Protein AF-A0A2V7XPF9-F1 (afdb_monomer_lite)

Foldseek 3Di:
DEAEAPDPQGCCDDDPVDHNVVVQVVVVVLLDNRDYDGQQQHDPNNPDHLQDDDPVCVVVQHFSLVVRLVVVVVVLVVQVPDPSDDLCDAAAAYEQLSLLSQLQNLLPPVSHLYGHRHPQQDPPDQHDGRNSDRPPPDDPHGSPVSNCSNDDDPPDPSPPPPPDPDD

Structure (mmCIF, N/CA/C/O backbone):
data_AF-A0A2V7XPF9-F1
#
_entry.id   AF-A0A2V7XPF9-F1
#
loop_
_atom_site.group_PDB
_atom_site.id
_atom_site.type_symbol
_atom_site.label_atom_id
_atom_site.label_alt_id
_atom_site.label_comp_id
_atom_site.label_asym_id
_atom_site.label_entity_id
_atom_site.label_seq_id
_atom_site.pdbx_PDB_ins_code
_atom_site.Cartn_x
_atom_site.Cartn_y
_atom_site.Cartn_z
_atom_site.occupancy
_atom_site.B_iso_or_equiv
_atom_site.auth_seq_id
_atom_site.auth_comp_id
_atom_site.auth_asym_id
_atom_site.auth_atom_id
_atom_site.pdbx_PDB_model_num
ATOM 1 N N . LEU A 1 1 ? -5.021 0.740 6.506 1.00 97.19 1 LEU A N 1
ATOM 2 C CA . LEU A 1 1 ? -3.663 0.787 5.921 1.00 97.19 1 LEU A CA 1
ATOM 3 C C . LEU A 1 1 ? -3.589 1.879 4.869 1.00 97.19 1 LEU A C 1
ATOM 5 O O . LEU A 1 1 ? -4.555 2.066 4.139 1.00 97.19 1 LEU A O 1
ATOM 9 N N . LEU A 1 2 ? -2.461 2.581 4.806 1.00 98.25 2 LEU A N 1
ATOM 10 C CA . LEU A 1 2 ? -2.215 3.699 3.899 1.00 98.25 2 LEU A CA 1
ATOM 11 C C . LEU A 1 2 ? -0.879 3.509 3.154 1.00 98.25 2 LEU A C 1
ATOM 13 O O . LEU A 1 2 ? 0.112 4.146 3.521 1.00 98.25 2 LEU A O 1
ATOM 17 N N . PRO A 1 3 ? -0.801 2.596 2.164 1.00 97.94 3 PRO A N 1
ATOM 18 C CA . PRO A 1 3 ? 0.376 2.495 1.306 1.00 97.94 3 PRO A CA 1
ATOM 19 C C . PRO A 1 3 ? 0.576 3.788 0.503 1.00 97.94 3 PRO A C 1
ATOM 21 O O . PRO A 1 3 ? -0.372 4.333 -0.069 1.00 97.94 3 PRO A O 1
ATOM 24 N N . HIS A 1 4 ? 1.817 4.268 0.431 1.00 97.94 4 HIS A N 1
ATOM 25 C CA . HIS A 1 4 ? 2.170 5.447 -0.358 1.00 97.94 4 HIS A CA 1
ATOM 26 C C . HIS A 1 4 ? 2.626 5.066 -1.776 1.00 97.94 4 HIS A C 1
ATOM 28 O O . HIS A 1 4 ? 2.951 3.917 -2.066 1.00 97.94 4 HIS A O 1
ATOM 34 N N . GLY A 1 5 ? 2.612 6.049 -2.671 1.00 97.12 5 GLY A N 1
ATOM 35 C CA . GLY A 1 5 ? 3.154 5.966 -4.026 1.00 97.12 5 GLY A CA 1
ATOM 36 C C . GLY A 1 5 ? 4.551 6.578 -4.115 1.00 97.12 5 GLY A C 1
ATOM 37 O O . GLY A 1 5 ? 5.160 6.919 -3.100 1.00 97.12 5 GLY A O 1
ATOM 38 N N . HIS A 1 6 ? 5.039 6.744 -5.343 1.00 97.44 6 HIS A N 1
ATOM 39 C CA . HIS A 1 6 ? 6.403 7.186 -5.660 1.00 97.44 6 HIS A CA 1
ATOM 40 C C . HIS A 1 6 ? 6.617 8.699 -5.494 1.00 97.44 6 HIS A C 1
ATOM 42 O O . HIS A 1 6 ? 7.044 9.383 -6.421 1.00 97.44 6 HIS A O 1
ATOM 48 N N . TRP A 1 7 ? 6.299 9.233 -4.322 1.00 9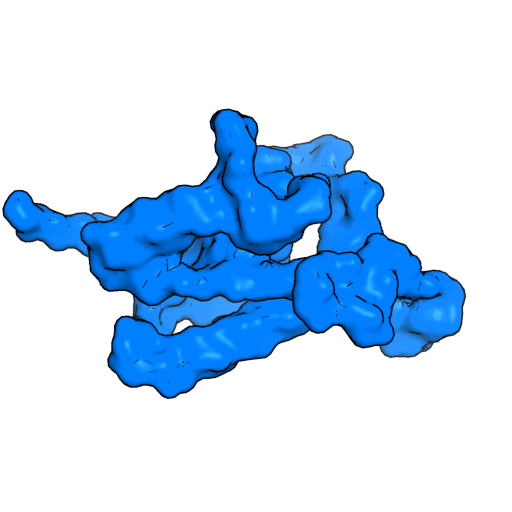6.88 7 TRP A N 1
ATOM 49 C CA . TRP A 1 7 ? 6.661 10.598 -3.957 1.00 96.88 7 TRP A CA 1
ATOM 50 C C . TRP A 1 7 ? 8.081 10.667 -3.402 1.00 96.88 7 TRP A C 1
ATOM 52 O O . TRP A 1 7 ? 8.580 9.673 -2.882 1.00 96.88 7 TRP A O 1
ATOM 62 N N . THR A 1 8 ? 8.723 11.833 -3.493 1.00 96.44 8 THR A N 1
ATOM 63 C CA . THR A 1 8 ? 10.126 12.036 -3.096 1.00 96.44 8 THR A CA 1
ATOM 64 C C . THR A 1 8 ? 10.400 11.573 -1.669 1.00 96.44 8 THR A C 1
ATOM 66 O O . THR A 1 8 ? 11.405 10.908 -1.430 1.00 96.44 8 THR A O 1
ATOM 69 N N . TYR A 1 9 ? 9.495 11.881 -0.739 1.00 97.25 9 TYR A N 1
ATOM 70 C CA . TYR A 1 9 ? 9.645 11.547 0.677 1.00 97.25 9 TYR A CA 1
ATOM 71 C C . TYR A 1 9 ? 8.755 10.383 1.119 1.00 97.25 9 TYR A C 1
ATOM 73 O O . TYR A 1 9 ? 8.407 10.292 2.291 1.00 97.25 9 TYR A O 1
ATOM 81 N N . GLY A 1 10 ? 8.336 9.517 0.190 1.00 97.06 10 GLY A N 1
ATOM 82 C CA . GLY A 1 10 ? 7.622 8.286 0.519 1.00 97.06 10 GLY A CA 1
ATOM 83 C C . GLY A 1 10 ? 6.408 8.507 1.429 1.00 97.06 10 GLY A C 1
ATOM 84 O O . GLY A 1 10 ? 5.487 9.254 1.083 1.00 97.06 10 GLY A O 1
ATOM 85 N N . ARG A 1 11 ? 6.401 7.873 2.610 1.00 96.81 11 ARG A N 1
ATOM 86 C CA . ARG A 1 11 ? 5.298 8.019 3.584 1.00 96.81 11 ARG A CA 1
ATOM 87 C C . ARG A 1 11 ? 5.301 9.363 4.318 1.00 96.81 11 ARG A C 1
ATOM 89 O O . ARG A 1 11 ? 4.335 9.676 5.012 1.00 96.81 11 ARG A O 1
ATOM 96 N N . LEU A 1 12 ? 6.395 10.113 4.228 1.00 97.88 12 LEU A N 1
ATOM 97 C CA . LEU A 1 12 ? 6.577 11.430 4.837 1.00 97.88 12 LEU A CA 1
ATOM 98 C C . LEU A 1 12 ? 6.198 12.570 3.882 1.00 97.88 12 LEU A C 1
ATOM 100 O O . LEU A 1 12 ? 6.233 13.731 4.286 1.00 97.88 12 LEU A O 1
ATOM 104 N N . GLU A 1 13 ? 5.816 12.260 2.640 1.00 98.25 13 GLU A N 1
ATOM 105 C CA . GLU A 1 13 ? 5.436 13.262 1.647 1.00 98.25 13 GLU A CA 1
ATOM 106 C C . GLU A 1 13 ? 4.285 14.146 2.141 1.00 98.25 13 GLU A C 1
ATOM 108 O O . GLU A 1 13 ? 3.199 13.656 2.466 1.00 98.25 13 GLU A O 1
ATOM 113 N N . ASN A 1 14 ? 4.518 15.459 2.136 1.00 97.88 14 ASN A N 1
ATOM 114 C CA . ASN A 1 14 ? 3.543 16.469 2.521 1.00 97.88 14 ASN A CA 1
ATOM 115 C C . ASN A 1 14 ? 3.668 17.716 1.635 1.00 97.88 14 ASN A C 1
ATOM 117 O O . ASN A 1 14 ? 4.399 18.653 1.955 1.00 97.88 14 ASN A O 1
ATOM 121 N N . THR A 1 15 ? 2.941 17.713 0.525 1.00 96.75 15 THR A N 1
ATOM 122 C CA . THR A 1 15 ? 2.859 18.806 -0.450 1.00 96.75 15 THR A CA 1
ATOM 123 C C . THR A 1 15 ? 1.400 19.141 -0.757 1.00 96.75 15 THR A C 1
ATOM 125 O O . THR A 1 15 ? 0.479 18.473 -0.286 1.00 96.75 15 THR A O 1
ATOM 128 N N . GLU A 1 16 ? 1.165 20.174 -1.569 1.00 94.25 16 GLU A N 1
ATOM 129 C CA . GLU A 1 16 ? -0.188 20.557 -2.002 1.00 94.25 16 GLU A CA 1
ATOM 130 C C . GLU A 1 16 ? -0.877 19.476 -2.850 1.00 94.25 16 GLU A C 1
ATOM 132 O O . GLU A 1 16 ? -2.102 19.380 -2.862 1.00 94.25 16 GLU A O 1
ATOM 137 N N . VAL A 1 17 ? -0.097 18.643 -3.547 1.00 91.50 17 VAL A N 1
ATOM 138 C CA . VAL A 1 17 ? -0.614 17.591 -4.435 1.00 91.50 17 VAL A CA 1
ATOM 139 C C . VAL A 1 17 ? -0.884 16.291 -3.674 1.00 91.50 17 VAL A C 1
ATOM 141 O O . VAL A 1 17 ? -1.780 15.532 -4.043 1.00 91.50 17 VAL A O 1
ATOM 144 N N . SER A 1 18 ? -0.109 16.005 -2.625 1.00 94.81 18 SER A N 1
ATOM 145 C CA . SER A 1 18 ? -0.259 14.789 -1.828 1.00 94.81 18 SER A CA 1
ATOM 146 C C . SER A 1 18 ? 0.253 14.986 -0.409 1.00 94.81 18 SER A C 1
ATOM 148 O O . SER A 1 18 ? 1.357 15.482 -0.196 1.00 94.81 18 SER A O 1
ATOM 150 N N . SER A 1 19 ? -0.533 14.536 0.568 1.00 97.50 19 SER A N 1
ATOM 151 C CA . SER A 1 19 ? -0.128 14.505 1.970 1.00 97.50 19 SER A CA 1
ATOM 152 C C . SER A 1 19 ? -0.479 13.157 2.587 1.00 97.50 19 SER A C 1
ATOM 154 O O . SER A 1 19 ? -1.629 12.889 2.959 1.00 97.50 19 SER A O 1
ATOM 156 N N . ILE A 1 20 ? 0.531 12.296 2.711 1.00 98.12 20 ILE A N 1
ATOM 157 C CA . ILE A 1 20 ? 0.410 11.022 3.421 1.00 98.12 20 ILE A CA 1
ATOM 158 C C . ILE A 1 20 ? 0.153 11.237 4.926 1.00 98.12 20 ILE A C 1
ATOM 160 O O . ILE A 1 20 ? -0.825 10.670 5.432 1.00 98.12 20 ILE A O 1
ATOM 164 N N . PRO A 1 21 ? 0.911 12.087 5.658 1.00 97.94 21 PRO A N 1
ATOM 165 C CA . PRO A 1 21 ? 0.602 12.367 7.055 1.00 97.94 21 PRO A CA 1
ATOM 166 C C . PRO A 1 21 ? -0.735 13.100 7.208 1.00 97.94 21 PRO A C 1
ATOM 168 O O . PRO A 1 21 ? -1.471 12.797 8.140 1.00 97.94 21 PRO A O 1
ATOM 171 N N . GLY A 1 22 ? -1.115 13.994 6.289 1.00 98.19 22 GLY A N 1
ATOM 172 C CA . GLY A 1 22 ? -2.416 14.670 6.327 1.00 98.19 22 GLY A CA 1
ATOM 173 C C . GLY A 1 22 ? -3.589 13.701 6.182 1.00 98.19 22 GLY A C 1
ATOM 174 O O . GLY A 1 22 ? -4.553 13.781 6.946 1.00 98.19 22 GLY A O 1
ATOM 175 N N . SER A 1 23 ? -3.477 12.724 5.278 1.00 97.00 23 SER A N 1
ATOM 176 C CA . SER A 1 23 ? -4.466 11.649 5.132 1.00 97.00 23 SER A CA 1
ATOM 177 C C . SER A 1 23 ? -4.570 10.805 6.407 1.00 97.00 23 SER A C 1
ATOM 179 O O . SER A 1 23 ? -5.672 10.541 6.892 1.00 97.00 23 SER A O 1
ATOM 181 N N . ALA A 1 24 ? -3.428 10.431 6.994 1.00 98.06 24 ALA A N 1
ATOM 182 C CA . ALA A 1 24 ? -3.383 9.659 8.232 1.00 98.06 24 ALA A CA 1
ATOM 183 C C . ALA A 1 24 ? -3.969 10.432 9.427 1.00 98.06 24 ALA A C 1
ATOM 185 O O . ALA A 1 24 ? -4.801 9.892 10.152 1.00 98.06 24 ALA A O 1
ATOM 186 N N . ILE A 1 25 ? -3.603 11.706 9.596 1.00 98.38 25 ILE A N 1
ATOM 187 C CA . ILE A 1 25 ? -4.131 12.592 10.644 1.00 98.38 25 ILE A CA 1
ATOM 188 C C . ILE A 1 25 ? -5.640 12.776 10.477 1.00 98.38 25 ILE A C 1
ATOM 190 O O . ILE A 1 25 ? -6.378 12.690 11.457 1.00 98.38 25 ILE A O 1
ATOM 194 N N . SER A 1 26 ? -6.117 13.006 9.253 1.00 98.25 26 SER A N 1
ATOM 195 C CA . SER A 1 26 ? -7.546 13.180 8.978 1.00 98.25 26 SER A CA 1
ATOM 196 C C . SER A 1 26 ? -8.355 11.939 9.364 1.00 98.25 26 SER A C 1
ATOM 198 O O . SER A 1 26 ? -9.383 12.055 10.032 1.00 98.25 26 SER A O 1
ATOM 200 N N . LEU A 1 27 ? -7.875 10.743 9.011 1.00 98.00 27 LEU A N 1
ATOM 201 C CA . LEU A 1 27 ? -8.510 9.484 9.407 1.00 98.00 27 LEU A CA 1
ATOM 202 C C . LEU A 1 27 ? -8.427 9.254 10.922 1.00 98.00 27 LEU A C 1
ATOM 204 O O . LEU A 1 27 ? -9.426 8.889 11.540 1.00 98.00 27 LEU A O 1
ATOM 208 N N . ALA A 1 28 ? -7.286 9.544 11.548 1.00 97.88 28 ALA A N 1
ATOM 209 C CA . ALA A 1 28 ? -7.134 9.436 12.998 1.00 97.88 28 ALA A CA 1
ATOM 210 C C . ALA A 1 28 ? -8.122 10.340 13.754 1.00 97.88 28 ALA A C 1
ATOM 212 O O . ALA A 1 28 ? -8.775 9.899 14.697 1.00 97.88 28 ALA A O 1
ATOM 213 N N . ARG A 1 29 ? -8.322 11.579 13.287 1.00 98.12 29 ARG A N 1
ATOM 214 C CA . ARG A 1 29 ? -9.311 12.518 13.849 1.00 98.12 29 ARG A CA 1
ATOM 215 C C . ARG A 1 29 ? -10.759 12.052 13.688 1.00 98.12 29 ARG A C 1
ATOM 217 O O . ARG A 1 29 ? -11.617 12.499 14.441 1.00 98.12 29 ARG A O 1
ATOM 224 N N . GLN A 1 30 ? -11.025 11.169 12.731 1.00 97.75 30 GLN A N 1
ATOM 225 C CA . GLN A 1 30 ? -12.329 10.533 12.523 1.00 97.75 30 GLN A CA 1
ATOM 226 C C . GLN A 1 30 ? -12.487 9.225 13.321 1.00 97.75 30 GLN A C 1
ATOM 228 O O . GLN A 1 30 ? -13.514 8.560 13.205 1.00 97.75 30 GLN A O 1
ATOM 233 N N . GLY A 1 31 ? -11.498 8.856 14.142 1.00 97.00 31 GLY A N 1
ATOM 234 C CA . GLY A 1 31 ? -11.547 7.681 15.014 1.00 97.00 31 GLY A CA 1
ATOM 235 C C . GLY A 1 31 ? -11.003 6.394 14.393 1.00 97.00 31 GLY A C 1
ATOM 236 O O . GLY A 1 31 ? -11.250 5.318 14.931 1.00 97.00 31 GLY A O 1
ATOM 237 N N . PHE A 1 32 ? -10.272 6.472 13.277 1.00 97.88 32 PHE A N 1
ATOM 238 C CA . PHE A 1 32 ? -9.610 5.310 12.681 1.00 97.88 32 PHE A CA 1
ATOM 239 C C . PHE A 1 32 ? -8.185 5.138 13.211 1.00 97.88 32 PHE A C 1
ATOM 241 O O . PHE A 1 32 ? -7.453 6.107 13.397 1.00 97.88 32 PHE A O 1
ATOM 248 N N . VAL A 1 33 ? -7.730 3.891 13.331 1.00 98.06 33 VAL A N 1
ATOM 249 C CA . VAL A 1 33 ? -6.293 3.603 13.403 1.00 98.06 33 VAL A CA 1
ATOM 250 C C . VAL A 1 33 ? -5.713 3.726 11.991 1.00 98.06 33 VAL A C 1
ATOM 252 O O . VAL A 1 33 ? -6.017 2.923 11.105 1.00 98.06 33 VAL A O 1
ATOM 255 N N . ALA A 1 34 ? -4.891 4.750 11.765 1.00 97.88 34 ALA A N 1
ATOM 256 C CA . ALA A 1 34 ? -4.211 4.984 10.495 1.00 97.88 34 ALA A CA 1
ATOM 257 C C . ALA A 1 34 ? -2.759 4.495 10.570 1.00 97.88 34 ALA A C 1
ATOM 259 O O . ALA A 1 34 ? -2.001 4.916 11.439 1.00 97.88 34 ALA A O 1
ATOM 260 N N . PHE A 1 35 ? -2.369 3.619 9.644 1.00 98.25 35 PHE A N 1
ATOM 261 C CA . PHE A 1 35 ? -1.021 3.050 9.585 1.00 98.25 35 PHE A CA 1
ATOM 262 C C . PHE A 1 35 ? -0.458 3.178 8.171 1.00 98.25 35 PHE A C 1
ATOM 264 O O . PHE A 1 35 ? -1.050 2.650 7.222 1.00 98.25 35 PHE A O 1
ATOM 271 N N . THR A 1 36 ? 0.664 3.885 8.055 1.00 97.62 36 THR A N 1
ATOM 272 C CA . THR A 1 36 ? 1.486 4.027 6.848 1.00 97.62 36 THR A CA 1
ATOM 273 C C . THR A 1 36 ? 2.783 3.243 7.052 1.00 97.62 36 THR A C 1
ATOM 275 O O . THR A 1 36 ? 3.220 3.043 8.184 1.00 97.62 36 THR A O 1
ATOM 278 N N . TYR A 1 37 ? 3.392 2.775 5.968 1.00 97.69 37 TYR A N 1
ATOM 279 C CA . TYR A 1 37 ? 4.647 2.025 6.008 1.00 97.69 37 TYR A CA 1
ATOM 280 C C . TYR A 1 37 ? 5.450 2.284 4.740 1.00 97.69 37 TYR A C 1
ATOM 282 O O . TYR A 1 37 ? 4.881 2.672 3.718 1.00 97.69 37 TYR A O 1
ATOM 290 N N . ASP A 1 38 ? 6.755 2.054 4.823 1.00 97.88 38 ASP A N 1
ATOM 291 C CA . ASP A 1 38 ? 7.680 2.348 3.737 1.00 97.88 38 ASP A CA 1
ATOM 292 C C . ASP A 1 38 ? 7.566 1.333 2.606 1.00 97.88 38 ASP A C 1
ATOM 294 O O . ASP A 1 38 ? 7.521 0.112 2.801 1.00 97.88 38 ASP A O 1
ATOM 298 N N . MET A 1 39 ? 7.591 1.853 1.387 1.00 97.62 39 MET A N 1
ATOM 299 C CA . MET A 1 39 ? 7.982 1.078 0.225 1.00 97.62 39 MET A CA 1
ATOM 300 C C . MET A 1 39 ? 9.421 0.560 0.407 1.00 97.62 39 MET A C 1
ATOM 302 O O . MET A 1 39 ? 10.291 1.282 0.878 1.00 97.62 39 MET A O 1
ATOM 306 N N . VAL A 1 40 ? 9.707 -0.669 -0.032 1.00 98.06 40 VAL A N 1
ATOM 307 C CA . VAL A 1 40 ? 11.081 -1.172 -0.190 1.00 98.06 40 VAL A CA 1
ATOM 308 C C . VAL A 1 40 ? 11.918 -0.149 -0.956 1.00 98.06 40 VAL A C 1
ATOM 310 O O . VAL A 1 40 ? 11.536 0.257 -2.053 1.00 98.06 40 VAL A O 1
ATOM 313 N N . GLY A 1 41 ? 13.043 0.261 -0.385 1.00 97.81 41 GLY A N 1
ATOM 314 C CA . GLY A 1 41 ? 13.945 1.275 -0.922 1.00 97.81 41 GLY A CA 1
ATOM 315 C C . GLY A 1 41 ? 13.620 2.720 -0.536 1.00 97.81 41 GLY A C 1
ATOM 316 O O . GLY A 1 41 ? 14.360 3.607 -0.957 1.00 97.81 41 GLY A O 1
ATOM 317 N N . TYR A 1 42 ? 12.566 2.964 0.245 1.00 98.19 42 TYR A N 1
ATOM 318 C CA . TYR A 1 42 ? 12.181 4.285 0.751 1.00 98.19 42 TYR A CA 1
ATOM 319 C C . TYR A 1 42 ? 12.427 4.411 2.250 1.00 98.19 42 TYR A C 1
ATOM 321 O O . TYR A 1 42 ? 12.412 3.411 2.964 1.00 98.19 42 TYR A O 1
ATOM 329 N N . ASP A 1 43 ? 12.624 5.655 2.698 1.00 97.12 43 ASP A N 1
ATOM 330 C CA . ASP A 1 43 ? 12.677 6.052 4.108 1.00 97.12 43 ASP A CA 1
ATOM 331 C C . ASP A 1 43 ? 13.505 5.074 4.965 1.00 97.12 43 ASP A C 1
ATOM 333 O O . ASP A 1 43 ? 14.718 4.992 4.771 1.00 97.12 43 ASP A O 1
ATOM 337 N N . ASP A 1 44 ? 12.904 4.313 5.877 1.00 96.81 44 ASP A N 1
ATOM 338 C CA . ASP A 1 44 ? 13.618 3.391 6.767 1.00 96.81 44 ASP A CA 1
ATOM 339 C C . ASP A 1 44 ? 13.785 1.974 6.171 1.00 96.81 44 ASP A C 1
ATOM 341 O O . ASP A 1 44 ? 14.595 1.177 6.656 1.00 96.81 44 ASP A O 1
ATOM 345 N N . SER A 1 45 ? 13.097 1.647 5.070 1.00 96.69 45 SER A N 1
ATOM 346 C CA . SER A 1 45 ? 13.176 0.352 4.374 1.00 96.69 45 SER A CA 1
ATOM 347 C C . SER A 1 45 ? 14.323 0.301 3.353 1.00 96.69 45 SER A C 1
ATOM 349 O O . SER A 1 45 ? 14.117 0.175 2.148 1.00 96.69 45 SER A O 1
ATOM 351 N N . ARG A 1 46 ? 15.572 0.392 3.825 1.00 95.69 46 ARG A N 1
ATOM 352 C CA . ARG A 1 46 ? 16.779 0.474 2.968 1.00 95.69 46 ARG A CA 1
ATOM 353 C C . ARG A 1 46 ? 17.533 -0.843 2.747 1.00 95.69 46 ARG A C 1
ATOM 355 O O . ARG A 1 46 ? 18.611 -0.837 2.159 1.00 95.69 46 ARG A O 1
ATOM 362 N N . GLN A 1 47 ? 16.998 -1.973 3.207 1.00 95.62 47 GLN A N 1
ATOM 363 C CA . GLN A 1 47 ? 17.639 -3.290 3.071 1.00 95.62 47 GLN A CA 1
ATOM 364 C C . GLN A 1 47 ? 17.791 -3.715 1.603 1.00 95.62 47 GLN A C 1
ATOM 366 O O . GLN A 1 47 ? 18.715 -4.449 1.263 1.00 95.62 47 GLN A O 1
ATOM 371 N N . LEU A 1 48 ? 16.887 -3.247 0.741 1.00 96.94 48 LEU A N 1
ATOM 372 C CA . LEU A 1 48 ? 16.926 -3.403 -0.707 1.00 96.94 48 LEU A CA 1
ATOM 373 C C . LEU A 1 48 ? 16.614 -2.048 -1.345 1.00 96.94 48 LEU A C 1
ATOM 375 O O . LEU A 1 48 ? 15.884 -1.242 -0.774 1.00 96.94 48 LEU A O 1
ATOM 379 N N . THR A 1 49 ? 17.156 -1.790 -2.532 1.00 97.06 49 THR A N 1
ATOM 380 C CA . THR A 1 49 ? 16.860 -0.558 -3.271 1.00 97.06 49 THR A CA 1
ATOM 381 C C . THR A 1 49 ? 15.487 -0.637 -3.937 1.00 97.06 49 THR A C 1
ATOM 383 O O . THR A 1 49 ? 14.982 -1.726 -4.226 1.00 97.06 49 THR A O 1
ATOM 386 N N . HIS A 1 50 ? 14.920 0.517 -4.306 1.00 97.31 50 HIS A N 1
ATOM 387 C CA . HIS A 1 50 ? 13.686 0.582 -5.103 1.00 97.31 50 HIS A CA 1
ATOM 388 C C . HIS A 1 50 ? 13.886 0.201 -6.588 1.00 97.31 50 HIS A C 1
ATOM 390 O O . HIS A 1 50 ? 13.117 0.576 -7.466 1.00 97.31 50 HIS A O 1
ATOM 396 N N . ALA A 1 51 ? 14.950 -0.545 -6.875 1.00 95.50 51 ALA A N 1
ATOM 397 C CA . ALA A 1 51 ? 15.248 -1.149 -8.165 1.00 95.50 51 ALA A CA 1
ATOM 398 C C . ALA A 1 51 ? 15.537 -2.655 -8.021 1.00 95.50 51 ALA A C 1
ATOM 400 O O . ALA A 1 51 ? 16.064 -3.269 -8.946 1.00 95.50 51 ALA A O 1
ATOM 401 N N . PHE A 1 52 ? 15.232 -3.250 -6.859 1.00 96.44 52 PHE A N 1
ATOM 402 C CA . PHE A 1 52 ? 15.463 -4.667 -6.604 1.00 96.44 52 PHE A CA 1
ATOM 403 C C . PHE A 1 52 ? 14.780 -5.553 -7.651 1.00 96.44 52 PHE A C 1
ATOM 405 O O . PHE A 1 52 ? 13.588 -5.431 -7.932 1.00 96.44 52 PHE A O 1
ATOM 412 N N . GLY A 1 53 ? 15.551 -6.477 -8.208 1.00 93.38 53 GLY A N 1
ATOM 413 C CA . GLY A 1 53 ? 15.125 -7.374 -9.265 1.00 93.38 53 GLY A CA 1
ATOM 414 C C . GLY A 1 53 ? 16.304 -7.731 -10.160 1.00 93.38 53 GLY A C 1
ATOM 415 O O . GLY A 1 53 ? 17.443 -7.351 -9.897 1.00 93.38 53 GLY A O 1
ATOM 416 N N . GLY A 1 54 ? 16.013 -8.453 -11.236 1.00 91.94 54 GLY A N 1
ATOM 417 C CA . GLY A 1 54 ? 17.025 -8.974 -12.145 1.00 91.94 54 GLY A CA 1
ATOM 418 C C . GLY A 1 54 ? 16.783 -10.439 -12.471 1.00 91.94 54 GLY A C 1
ATOM 419 O O . GLY A 1 54 ? 15.824 -11.063 -12.007 1.00 91.94 54 GLY A O 1
ATOM 420 N N . ARG A 1 55 ? 17.655 -11.004 -13.314 1.00 93.12 55 ARG A N 1
ATOM 421 C CA . ARG A 1 55 ? 17.527 -12.395 -13.773 1.00 93.12 55 ARG A CA 1
ATOM 422 C C . ARG A 1 55 ? 17.583 -13.382 -12.608 1.00 93.12 55 ARG A C 1
ATOM 424 O O . ARG A 1 55 ? 16.808 -14.331 -12.595 1.00 93.12 55 ARG A O 1
ATOM 431 N N . ARG A 1 56 ? 18.490 -13.170 -11.652 1.00 94.75 56 ARG A N 1
ATOM 432 C CA . ARG A 1 56 ? 18.696 -14.070 -10.510 1.00 94.75 56 ARG A CA 1
ATOM 433 C C . ARG A 1 56 ? 17.449 -14.133 -9.632 1.00 94.75 56 ARG A C 1
ATOM 435 O O . ARG A 1 56 ? 16.946 -15.217 -9.370 1.00 94.75 56 ARG A O 1
ATOM 442 N N . GLU A 1 57 ? 16.940 -12.974 -9.238 1.00 94.38 57 GLU A N 1
ATOM 443 C CA . GLU A 1 57 ? 15.763 -12.810 -8.386 1.00 94.38 57 GLU A CA 1
ATOM 444 C C . GLU A 1 57 ? 14.529 -13.398 -9.077 1.00 94.38 57 GLU A C 1
ATOM 446 O O . GLU A 1 57 ? 13.773 -14.144 -8.459 1.00 94.38 57 GLU A O 1
ATOM 451 N N . SER A 1 58 ? 14.394 -13.163 -10.387 1.00 90.06 58 SER A N 1
ATOM 452 C CA . SER A 1 58 ? 13.293 -13.704 -11.192 1.00 90.06 58 SER A CA 1
ATOM 453 C C . SER A 1 58 ? 13.293 -15.234 -11.236 1.00 90.06 58 SER A C 1
ATOM 455 O O . SER A 1 58 ? 12.234 -15.842 -11.122 1.00 90.06 58 SER A O 1
ATOM 457 N N . VAL A 1 59 ? 14.464 -15.879 -11.351 1.00 93.12 59 VAL A N 1
ATOM 458 C CA . VAL A 1 59 ? 14.574 -17.356 -11.329 1.00 93.12 59 VAL A CA 1
ATOM 459 C C . VAL A 1 59 ? 14.177 -17.922 -9.959 1.00 93.12 59 VAL A C 1
ATOM 461 O O . VAL A 1 59 ? 13.750 -19.068 -9.860 1.00 93.12 59 VAL A O 1
ATOM 464 N N . TRP A 1 60 ? 14.276 -17.116 -8.902 1.00 93.69 60 TRP A N 1
ATOM 465 C CA . TRP A 1 60 ? 13.839 -17.468 -7.550 1.00 93.69 60 TRP A CA 1
ATOM 466 C C . TRP A 1 60 ? 12.391 -17.071 -7.248 1.00 93.69 60 TRP A C 1
ATOM 468 O O . TRP A 1 60 ? 11.936 -17.252 -6.121 1.00 93.69 60 TRP A O 1
ATOM 478 N N . GLY A 1 61 ? 11.665 -16.517 -8.224 1.00 91.00 61 GLY A N 1
ATOM 479 C 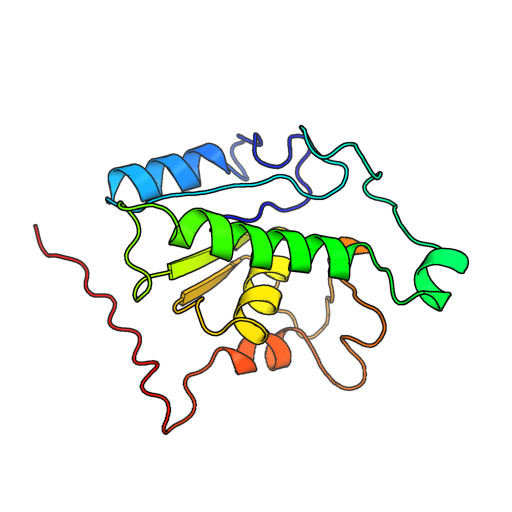CA . GLY A 1 61 ? 10.303 -16.021 -8.026 1.00 91.00 61 GLY A CA 1
ATOM 480 C C . GLY A 1 61 ? 10.219 -14.770 -7.143 1.00 91.00 61 GLY A C 1
ATOM 481 O O . GLY A 1 61 ? 9.138 -14.425 -6.671 1.00 91.00 61 GLY A O 1
ATOM 482 N N . LEU A 1 62 ? 11.337 -14.077 -6.910 1.00 93.81 62 LEU A N 1
ATOM 483 C CA . LEU A 1 62 ? 11.376 -12.836 -6.146 1.00 93.81 62 LEU A CA 1
ATOM 484 C C . LEU A 1 62 ? 11.167 -11.641 -7.077 1.00 93.81 62 LEU A C 1
ATOM 486 O O . LEU A 1 62 ? 11.782 -11.532 -8.137 1.00 93.81 62 LEU A O 1
ATOM 490 N N . SER A 1 63 ? 10.319 -10.706 -6.657 1.00 95.88 63 SER A N 1
ATOM 491 C CA . SER A 1 63 ? 10.087 -9.449 -7.369 1.00 95.88 63 SER A CA 1
ATOM 492 C C . SER A 1 63 ? 9.872 -8.310 -6.383 1.00 95.88 63 SER A C 1
ATOM 494 O O . SER A 1 63 ? 9.374 -8.534 -5.277 1.00 95.88 63 SER A O 1
ATOM 496 N N . LEU A 1 64 ? 10.206 -7.082 -6.791 1.00 97.12 64 LEU A N 1
ATOM 497 C CA . LEU A 1 64 ? 9.927 -5.894 -5.985 1.00 97.12 64 LEU A CA 1
ATOM 498 C C . LEU A 1 64 ? 8.432 -5.778 -5.674 1.00 97.12 64 LEU A C 1
ATOM 500 O O . LEU A 1 64 ? 8.074 -5.558 -4.525 1.00 97.12 64 LEU A O 1
ATOM 504 N N . ALA A 1 65 ? 7.554 -6.008 -6.657 1.00 96.44 65 ALA A N 1
ATOM 505 C CA . ALA A 1 65 ? 6.109 -5.980 -6.433 1.00 96.44 65 ALA A CA 1
ATOM 506 C C . ALA A 1 65 ? 5.638 -7.039 -5.427 1.00 96.44 65 ALA A C 1
ATOM 508 O O . ALA A 1 65 ? 4.804 -6.741 -4.575 1.00 96.44 65 ALA A O 1
ATOM 509 N N . GLY A 1 66 ? 6.192 -8.254 -5.493 1.00 96.25 66 GLY A N 1
ATOM 510 C CA . GLY A 1 66 ? 5.889 -9.319 -4.538 1.00 96.25 66 GLY A CA 1
ATOM 511 C C . GLY A 1 66 ? 6.322 -8.969 -3.114 1.00 96.25 66 GLY A C 1
ATOM 512 O O . GLY A 1 66 ? 5.550 -9.162 -2.179 1.00 96.25 66 GLY A O 1
ATOM 513 N N . LEU A 1 67 ? 7.516 -8.391 -2.944 1.00 96.88 67 LEU A N 1
ATOM 514 C CA . LEU A 1 67 ? 7.987 -7.914 -1.6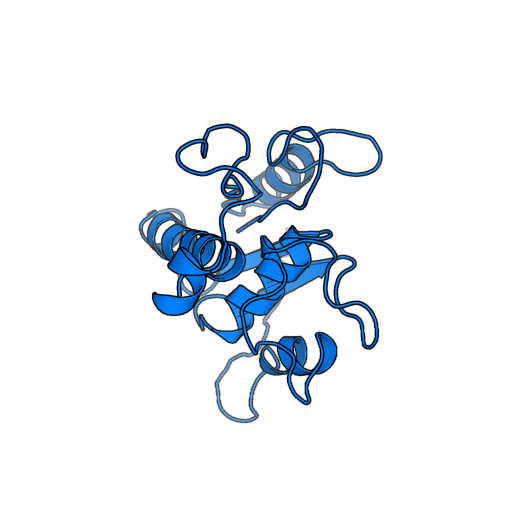39 1.00 96.88 67 LEU A CA 1
ATOM 515 C C . LEU A 1 67 ? 7.131 -6.755 -1.110 1.00 96.88 67 LEU A C 1
ATOM 517 O O . LEU A 1 67 ? 6.782 -6.738 0.069 1.00 96.88 67 LEU A O 1
ATOM 521 N N . GLN A 1 68 ? 6.735 -5.823 -1.977 1.00 97.06 68 GLN A N 1
ATOM 522 C CA . GLN A 1 68 ? 5.843 -4.721 -1.615 1.00 97.06 68 GLN A CA 1
ATOM 523 C C . GLN A 1 68 ? 4.486 -5.217 -1.114 1.00 97.06 68 GLN A C 1
ATOM 525 O O . GLN A 1 68 ? 4.012 -4.786 -0.059 1.00 97.06 68 GLN A O 1
ATOM 530 N N . LEU A 1 69 ? 3.886 -6.153 -1.852 1.00 97.69 69 LEU A N 1
ATOM 531 C CA . LEU A 1 69 ? 2.611 -6.759 -1.494 1.00 97.69 69 LEU A CA 1
ATOM 532 C C . LEU A 1 69 ? 2.737 -7.535 -0.180 1.00 97.69 69 LEU A C 1
ATOM 534 O O . LEU A 1 69 ? 1.887 -7.412 0.701 1.00 97.69 69 LEU A O 1
ATOM 538 N N . TRP A 1 70 ? 3.840 -8.269 -0.007 1.00 97.69 70 TRP A N 1
ATOM 539 C CA . TRP A 1 70 ? 4.144 -8.976 1.232 1.00 97.69 70 TRP A CA 1
ATOM 540 C C . TRP A 1 70 ? 4.248 -8.034 2.434 1.00 97.69 70 TRP A C 1
ATOM 542 O O . TRP A 1 70 ? 3.676 -8.336 3.482 1.00 97.69 70 TRP A O 1
ATOM 552 N N . ASN A 1 71 ? 4.892 -6.872 2.290 1.00 97.94 71 ASN A N 1
ATOM 553 C CA . ASN A 1 71 ? 4.921 -5.847 3.338 1.00 97.94 71 ASN A CA 1
ATOM 554 C C . ASN A 1 71 ? 3.509 -5.366 3.697 1.00 97.94 71 ASN A C 1
ATOM 556 O O . ASN A 1 71 ? 3.217 -5.165 4.876 1.00 97.94 71 ASN A O 1
ATOM 560 N N . GLY A 1 72 ? 2.613 -5.238 2.714 1.00 98.25 72 GLY A N 1
ATOM 561 C CA . GLY A 1 72 ? 1.197 -4.947 2.951 1.00 98.25 72 GLY A CA 1
ATOM 562 C C . GLY A 1 72 ? 0.496 -6.027 3.779 1.00 98.25 72 GLY A C 1
ATOM 563 O O . GLY A 1 72 ? -0.150 -5.711 4.777 1.00 98.25 72 GLY A O 1
ATOM 564 N N . ILE A 1 73 ? 0.687 -7.303 3.434 1.00 98.69 73 ILE A N 1
ATOM 565 C CA . ILE A 1 73 ? 0.117 -8.441 4.176 1.00 98.69 73 ILE A CA 1
ATOM 566 C C . ILE A 1 73 ? 0.671 -8.491 5.612 1.00 98.69 73 ILE A C 1
ATOM 568 O O . ILE A 1 73 ? -0.082 -8.662 6.568 1.00 98.69 73 ILE A O 1
ATOM 572 N N . ARG A 1 74 ? 1.980 -8.288 5.803 1.00 98.56 74 ARG A N 1
ATOM 573 C CA . ARG A 1 74 ? 2.589 -8.241 7.147 1.00 98.56 74 ARG A CA 1
ATOM 574 C C . ARG A 1 74 ? 2.143 -7.019 7.946 1.00 98.56 74 ARG A C 1
ATOM 576 O O . ARG A 1 74 ? 1.983 -7.105 9.160 1.00 98.56 74 ARG A O 1
ATOM 583 N N . SER A 1 75 ? 1.876 -5.902 7.273 1.00 98.44 75 SER A N 1
ATOM 584 C CA . SER A 1 75 ? 1.283 -4.723 7.906 1.00 98.44 75 SER A CA 1
ATOM 585 C C . SER A 1 75 ? -0.136 -5.005 8.396 1.00 98.44 75 SER A C 1
ATOM 587 O O . SER A 1 75 ? -0.493 -4.522 9.467 1.00 98.44 75 SER A O 1
ATOM 589 N N . LEU A 1 76 ? -0.927 -5.816 7.674 1.00 98.44 76 LEU A N 1
ATOM 590 C CA . LEU A 1 76 ? -2.229 -6.295 8.157 1.00 98.44 76 LEU A CA 1
ATOM 591 C C . LEU A 1 76 ? -2.083 -7.128 9.435 1.00 98.44 76 LEU A C 1
ATOM 593 O O . LEU A 1 76 ? -2.813 -6.881 10.392 1.00 98.44 76 LEU A O 1
ATOM 597 N N . ASP A 1 77 ? -1.122 -8.057 9.481 1.00 98.50 77 ASP A N 1
ATOM 598 C CA . ASP A 1 77 ? -0.853 -8.854 10.688 1.00 98.50 77 ASP A CA 1
ATOM 599 C C . ASP A 1 77 ? -0.515 -7.954 11.885 1.00 98.50 77 ASP A C 1
ATOM 601 O O . ASP A 1 77 ? -1.069 -8.118 12.974 1.00 98.50 77 ASP A O 1
ATOM 605 N N . PHE A 1 78 ? 0.355 -6.962 11.671 1.00 98.38 78 PHE A N 1
ATOM 606 C CA . PHE A 1 78 ? 0.739 -6.014 12.710 1.00 98.38 78 PHE A CA 1
ATOM 607 C C . PHE A 1 78 ? -0.456 -5.200 13.211 1.00 98.38 78 PHE A C 1
ATOM 609 O O . PHE A 1 78 ? -0.712 -5.191 14.415 1.00 98.38 78 PHE A O 1
ATOM 616 N N . VAL A 1 79 ? -1.211 -4.539 12.325 1.00 97.69 79 VAL A N 1
ATOM 617 C CA . VAL A 1 79 ? -2.339 -3.702 12.768 1.00 97.69 79 VAL A CA 1
ATOM 618 C C . VAL A 1 79 ? -3.427 -4.539 13.431 1.00 97.69 79 VAL A C 1
ATOM 620 O O . VAL A 1 79 ? -3.986 -4.107 14.429 1.00 97.69 79 VAL A O 1
ATOM 623 N N . GLN A 1 80 ? -3.688 -5.757 12.954 1.00 97.06 80 GLN A N 1
ATOM 624 C CA . GLN A 1 80 ? -4.691 -6.639 13.550 1.00 97.06 80 GLN A CA 1
ATOM 625 C C . GLN A 1 80 ? -4.295 -7.134 14.951 1.00 97.06 80 GLN A C 1
ATOM 627 O O . GLN A 1 80 ? -5.165 -7.464 15.750 1.00 97.06 80 GLN A O 1
ATOM 632 N N . SER A 1 81 ? -2.998 -7.158 15.276 1.00 97.62 81 SER A N 1
ATOM 633 C CA . SER A 1 81 ? -2.520 -7.491 16.627 1.00 97.62 81 SER A CA 1
ATOM 634 C C . SER A 1 81 ? -2.788 -6.396 17.670 1.00 97.62 81 SER A C 1
ATOM 636 O O . SER A 1 81 ? -2.567 -6.606 18.864 1.00 97.62 81 SER A O 1
ATOM 638 N N . ARG A 1 82 ? -3.225 -5.207 17.240 1.00 97.88 82 ARG A N 1
ATOM 639 C CA . ARG A 1 82 ? -3.427 -4.050 18.111 1.00 97.88 82 ARG A CA 1
ATOM 640 C C . ARG A 1 82 ? -4.803 -4.107 18.787 1.00 97.88 82 ARG A C 1
ATOM 642 O O . ARG A 1 82 ? -5.795 -4.281 18.083 1.00 97.88 82 ARG A O 1
ATOM 649 N N . PRO A 1 83 ? -4.905 -3.898 20.114 1.00 97.56 83 PRO A N 1
ATOM 650 C CA . PRO A 1 83 ? -6.193 -3.946 20.812 1.00 97.56 83 PRO A CA 1
ATOM 651 C C . PRO A 1 83 ? -7.161 -2.839 20.365 1.00 97.56 83 PRO A C 1
ATOM 653 O O . PRO A 1 83 ? -8.372 -3.002 20.468 1.00 97.56 83 PRO A O 1
ATOM 656 N N . GLU A 1 84 ? -6.640 -1.726 19.843 1.00 96.69 84 GLU A N 1
ATOM 657 C CA . GLU A 1 84 ? -7.418 -0.631 19.260 1.00 96.69 84 GLU A CA 1
ATOM 658 C C . GLU A 1 84 ? -8.005 -0.918 17.858 1.00 96.69 84 GLU A C 1
ATOM 660 O O . GLU A 1 84 ? -8.768 -0.098 17.345 1.00 96.69 84 GLU A O 1
ATOM 665 N N . VAL A 1 85 ? -7.671 -2.047 17.218 1.00 97.81 85 VAL A N 1
ATOM 666 C CA . VAL A 1 85 ? -8.116 -2.378 15.854 1.00 97.81 85 VAL A CA 1
ATOM 667 C C . VAL A 1 85 ? -9.226 -3.426 15.871 1.00 97.81 85 VAL A C 1
ATOM 669 O O . VAL A 1 85 ? -9.047 -4.545 16.341 1.00 97.81 85 VAL A O 1
ATOM 672 N N . ASP A 1 86 ? -10.369 -3.081 15.276 1.00 97.00 86 ASP A N 1
ATOM 673 C CA . ASP A 1 86 ? -11.449 -4.028 14.998 1.00 97.00 86 ASP A CA 1
ATOM 674 C C . ASP A 1 86 ? -11.116 -4.852 13.731 1.00 97.00 86 ASP A C 1
ATOM 676 O O . ASP A 1 86 ? -11.095 -4.290 12.626 1.00 97.00 86 ASP A O 1
ATOM 680 N N . PRO A 1 87 ? -10.884 -6.177 13.842 1.00 94.75 87 PRO A N 1
ATOM 681 C CA . PRO A 1 87 ? -10.526 -7.022 12.702 1.00 94.75 87 PRO A CA 1
ATOM 682 C C . PRO A 1 87 ? -11.634 -7.119 11.643 1.00 94.75 87 PRO A C 1
ATOM 684 O O . PRO A 1 87 ? -11.355 -7.468 10.495 1.00 94.75 87 PRO A O 1
ATOM 687 N N . ALA A 1 88 ? -12.885 -6.795 11.987 1.00 95.56 88 ALA A N 1
ATOM 688 C CA . ALA A 1 88 ? -13.993 -6.768 11.038 1.00 95.56 88 ALA A CA 1
ATOM 689 C C . ALA A 1 88 ? -14.054 -5.466 10.218 1.00 95.56 88 ALA A C 1
ATOM 691 O O . ALA A 1 88 ? -14.860 -5.371 9.292 1.00 95.56 88 ALA A O 1
ATOM 692 N N . ARG A 1 89 ? -13.227 -4.456 10.530 1.00 95.81 89 ARG A N 1
ATOM 693 C CA . ARG A 1 89 ? -13.305 -3.103 9.948 1.00 95.81 89 ARG A CA 1
ATOM 694 C C . ARG A 1 89 ? -11.960 -2.587 9.433 1.00 95.81 89 ARG A C 1
ATOM 696 O O . ARG A 1 89 ? -11.603 -1.430 9.648 1.00 95.81 89 ARG A O 1
ATOM 703 N N . ILE A 1 90 ? -11.225 -3.425 8.710 1.00 97.44 90 ILE A N 1
ATOM 704 C CA . ILE A 1 90 ? -9.945 -3.041 8.107 1.00 97.44 90 ILE A CA 1
ATOM 705 C C . ILE A 1 90 ? -10.158 -2.560 6.667 1.00 97.44 90 ILE A C 1
ATOM 707 O O . ILE A 1 90 ? -10.801 -3.229 5.862 1.00 97.44 90 ILE A O 1
ATOM 711 N N . GLY A 1 91 ? -9.589 -1.401 6.329 1.00 97.12 91 GLY A N 1
ATOM 712 C CA . GLY A 1 91 ? -9.567 -0.866 4.966 1.00 97.12 91 GLY A CA 1
ATOM 713 C C . GLY A 1 91 ? -8.162 -0.484 4.501 1.00 97.12 91 GLY A C 1
ATOM 714 O O . GLY A 1 91 ? -7.256 -0.283 5.318 1.00 97.12 91 GLY A O 1
ATOM 715 N N . ALA A 1 92 ? -7.985 -0.361 3.189 1.00 98.19 92 ALA A N 1
ATOM 716 C CA . ALA A 1 92 ? -6.758 0.094 2.542 1.00 98.19 92 ALA A CA 1
ATOM 717 C C . ALA A 1 92 ? -7.055 1.261 1.588 1.00 98.19 92 ALA A C 1
ATOM 719 O O . ALA A 1 92 ? -8.041 1.223 0.853 1.00 98.19 92 ALA A O 1
ATOM 720 N N . ALA A 1 93 ? -6.218 2.296 1.604 1.00 97.81 93 ALA A N 1
ATOM 721 C CA . ALA A 1 93 ? -6.349 3.451 0.719 1.00 97.81 93 ALA A CA 1
ATOM 722 C C . ALA A 1 93 ? -4.972 3.995 0.337 1.00 97.81 93 ALA A C 1
ATOM 724 O O . ALA A 1 93 ? -4.116 4.162 1.200 1.00 97.81 93 ALA A O 1
ATOM 725 N N . GLY A 1 94 ? -4.763 4.312 -0.936 1.00 97.62 94 GLY A N 1
ATOM 726 C CA . GLY A 1 94 ? -3.477 4.806 -1.416 1.00 97.62 94 GLY A CA 1
ATOM 727 C C . GLY A 1 94 ? -3.577 5.347 -2.832 1.00 97.62 94 GLY A C 1
ATOM 728 O O . GLY A 1 94 ? -4.485 4.981 -3.577 1.00 97.62 94 GLY A O 1
ATOM 729 N N . ALA A 1 95 ? -2.644 6.220 -3.200 1.00 96.81 95 ALA A N 1
ATOM 730 C CA . ALA A 1 95 ? -2.626 6.894 -4.494 1.00 96.81 95 ALA A CA 1
ATOM 731 C C . ALA A 1 95 ? -1.377 6.532 -5.314 1.00 96.81 95 ALA A C 1
ATOM 733 O O . ALA A 1 95 ? -0.324 6.239 -4.741 1.00 96.81 95 ALA A O 1
ATOM 734 N N . SER A 1 96 ? -1.488 6.557 -6.651 1.00 95.06 96 SER A N 1
ATOM 735 C CA . SER A 1 96 ? -0.399 6.153 -7.564 1.00 95.06 96 SER A CA 1
ATOM 736 C C . SER A 1 96 ? 0.099 4.740 -7.202 1.00 95.06 96 SER A C 1
ATOM 738 O O . SER A 1 96 ? -0.730 3.876 -6.936 1.00 95.06 96 SER A O 1
ATOM 740 N N . GLY A 1 97 ? 1.401 4.480 -7.073 1.00 96.94 97 GLY A N 1
ATOM 741 C CA . GLY A 1 97 ? 1.918 3.172 -6.631 1.00 96.94 97 GLY A CA 1
ATOM 742 C C . GLY A 1 97 ? 1.240 2.604 -5.366 1.00 96.94 97 GLY A C 1
ATOM 743 O O . GLY A 1 97 ? 1.016 1.396 -5.276 1.00 96.94 97 GLY A O 1
ATOM 744 N N . GLY A 1 98 ? 0.798 3.459 -4.435 1.00 97.75 98 GLY A N 1
ATOM 745 C CA . GLY A 1 98 ? 0.012 3.049 -3.266 1.00 97.75 98 GLY A CA 1
ATOM 746 C C . GLY A 1 98 ? -1.409 2.587 -3.611 1.00 97.75 98 GLY A C 1
ATOM 747 O O . GLY A 1 98 ? -1.951 1.686 -2.973 1.00 97.75 98 GLY A O 1
ATOM 748 N N . GLY A 1 99 ? -2.003 3.146 -4.664 1.00 97.12 99 GLY A N 1
ATOM 749 C CA . GLY A 1 99 ? -3.249 2.670 -5.262 1.00 97.12 99 GLY A CA 1
ATOM 750 C C . GLY A 1 99 ? -3.087 1.279 -5.867 1.00 97.12 99 GLY A C 1
ATOM 751 O O . GLY A 1 99 ? -3.933 0.421 -5.621 1.00 97.12 99 GLY A O 1
ATOM 752 N N . THR A 1 100 ? -1.961 1.022 -6.547 1.00 97.12 100 THR A N 1
ATOM 753 C CA . THR A 1 100 ? -1.602 -0.326 -7.018 1.00 97.12 100 THR A CA 1
ATOM 754 C C . THR A 1 100 ? -1.544 -1.326 -5.872 1.00 97.12 100 THR A C 1
ATOM 756 O O . THR A 1 100 ? -2.223 -2.350 -5.903 1.00 97.12 100 THR A O 1
ATOM 759 N N . GLN A 1 101 ? -0.812 -1.001 -4.808 1.00 97.69 101 GLN A N 1
ATOM 760 C CA . GLN A 1 101 ? -0.740 -1.865 -3.628 1.00 97.69 101 GLN A CA 1
ATOM 761 C C . GLN A 1 101 ? -2.099 -2.047 -2.945 1.00 97.69 101 GLN A C 1
ATOM 763 O O . GLN A 1 101 ? -2.390 -3.129 -2.447 1.00 97.69 101 GLN A O 1
ATOM 768 N N . THR A 1 102 ? -2.958 -1.027 -2.961 1.00 97.94 102 THR A N 1
ATOM 769 C CA . THR A 1 102 ? -4.295 -1.097 -2.361 1.00 97.94 102 THR A CA 1
ATOM 770 C C . THR A 1 102 ? -5.172 -2.150 -3.037 1.00 97.94 102 THR A C 1
ATOM 772 O O . THR A 1 102 ? -5.738 -2.991 -2.338 1.00 97.94 102 THR A O 1
ATOM 775 N N . PHE A 1 103 ? -5.287 -2.139 -4.371 1.00 95.69 103 PHE A N 1
ATOM 776 C CA . PHE A 1 103 ? -6.133 -3.126 -5.050 1.00 95.69 103 PHE A CA 1
ATOM 777 C C . PHE A 1 103 ? -5.492 -4.517 -5.106 1.00 95.69 103 PHE A C 1
ATOM 779 O O . PHE A 1 103 ? -6.216 -5.503 -5.024 1.00 95.69 103 PHE A O 1
ATOM 786 N N . LEU A 1 104 ? -4.158 -4.621 -5.174 1.00 95.94 104 LEU A N 1
ATOM 787 C CA . LEU A 1 104 ? -3.478 -5.920 -5.105 1.00 95.94 104 LEU A CA 1
ATOM 788 C C . LEU A 1 104 ? -3.647 -6.573 -3.732 1.00 95.94 104 LEU A C 1
ATOM 790 O O . LEU A 1 104 ? -3.966 -7.755 -3.658 1.00 95.94 104 LEU A O 1
ATOM 794 N N . LEU A 1 105 ? -3.486 -5.808 -2.649 1.00 97.31 105 LEU A N 1
ATOM 795 C CA . LEU A 1 105 ? -3.677 -6.315 -1.291 1.00 97.31 105 LEU A CA 1
ATOM 796 C C . LEU A 1 105 ? -5.118 -6.774 -1.064 1.00 97.31 105 LEU A C 1
ATOM 798 O O . LEU A 1 105 ? -5.337 -7.854 -0.528 1.00 97.31 105 LEU A O 1
ATOM 802 N N . ALA A 1 106 ? -6.095 -5.983 -1.514 1.00 96.44 106 ALA A N 1
ATOM 803 C CA . ALA A 1 106 ? -7.506 -6.336 -1.399 1.00 96.44 106 ALA A CA 1
ATOM 804 C C . ALA A 1 106 ? -7.891 -7.581 -2.219 1.00 96.44 106 ALA A C 1
ATOM 806 O O . ALA A 1 106 ? -8.781 -8.324 -1.811 1.00 96.44 106 ALA A O 1
ATOM 807 N N . ALA A 1 107 ? -7.221 -7.821 -3.350 1.00 94.31 107 ALA A N 1
ATOM 808 C CA . ALA A 1 107 ? -7.454 -9.000 -4.179 1.00 94.31 107 ALA A CA 1
ATOM 809 C C . ALA A 1 107 ? -6.960 -10.304 -3.524 1.00 94.31 107 ALA A C 1
ATOM 811 O O . ALA A 1 107 ? -7.543 -11.360 -3.760 1.00 94.31 107 ALA A O 1
ATOM 812 N N . VAL A 1 108 ? -5.901 -10.247 -2.705 1.00 95.06 108 VAL A N 1
ATOM 813 C CA . VAL A 1 108 ? -5.255 -11.449 -2.137 1.00 95.06 108 VAL A CA 1
ATOM 814 C C . VAL A 1 108 ? -5.512 -11.666 -0.645 1.00 95.06 108 VAL A C 1
ATOM 816 O O . VAL A 1 108 ? -5.229 -12.751 -0.143 1.00 95.06 108 VAL A O 1
ATOM 819 N N . ASP A 1 109 ? -6.021 -10.665 0.078 1.00 96.19 109 ASP A N 1
ATOM 820 C CA . ASP A 1 109 ? -6.224 -10.739 1.527 1.00 96.19 109 ASP A CA 1
ATOM 821 C C . ASP A 1 109 ? -7.627 -10.265 1.935 1.00 96.19 109 ASP A C 1
ATOM 823 O O . ASP A 1 109 ? -7.955 -9.075 1.932 1.00 96.19 109 ASP A O 1
ATOM 827 N N . GLU A 1 110 ? -8.466 -11.218 2.346 1.00 93.69 110 GLU A N 1
ATOM 828 C CA . GLU A 1 110 ? -9.875 -10.976 2.670 1.00 93.69 110 GLU A CA 1
ATOM 829 C C . GLU A 1 110 ? -10.100 -10.100 3.908 1.00 93.69 110 GLU A C 1
ATOM 831 O O . GLU A 1 110 ? -11.239 -9.705 4.193 1.00 93.69 110 GLU A O 1
ATOM 836 N N . ARG A 1 111 ? -9.051 -9.804 4.685 1.00 95.75 111 ARG A N 1
ATOM 837 C CA . ARG A 1 111 ? -9.153 -8.891 5.828 1.00 95.75 111 ARG A CA 1
ATOM 838 C C . ARG A 1 111 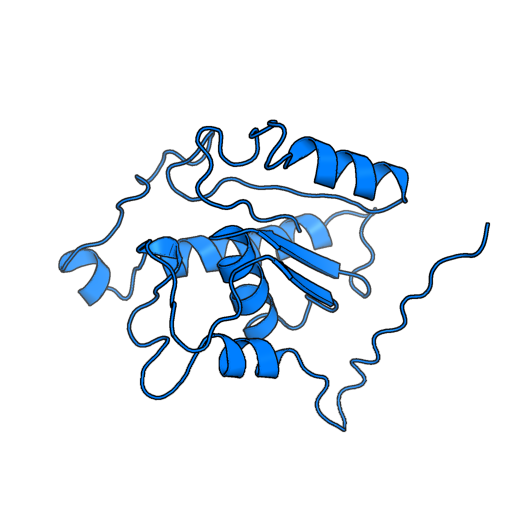? -9.445 -7.466 5.377 1.00 95.75 111 ARG A C 1
ATOM 840 O O . ARG A 1 111 ? -10.089 -6.732 6.121 1.00 95.75 111 ARG A O 1
ATOM 847 N N . VAL A 1 112 ? -9.049 -7.085 4.162 1.00 96.38 112 VAL A N 1
ATOM 848 C CA . VAL A 1 112 ? -9.381 -5.781 3.580 1.00 96.38 112 VAL A CA 1
ATOM 849 C C . VAL A 1 112 ? -10.862 -5.755 3.187 1.00 96.38 112 VAL A C 1
ATOM 851 O O . VAL A 1 112 ? -11.272 -6.322 2.180 1.00 96.38 112 VAL A O 1
ATOM 854 N N . LYS A 1 113 ? -11.685 -5.079 3.993 1.00 94.69 113 LYS A N 1
ATOM 855 C CA . LYS A 1 113 ? -13.136 -4.938 3.770 1.00 94.69 113 LYS A CA 1
ATOM 856 C C . LYS A 1 113 ? -13.495 -3.761 2.874 1.00 94.69 113 LYS A C 1
ATOM 858 O O . LYS A 1 113 ? -14.564 -3.754 2.274 1.00 94.69 113 LYS A O 1
ATOM 863 N N . VAL A 1 114 ? -12.617 -2.763 2.806 1.00 94.94 114 VAL A N 1
ATOM 864 C CA . VAL A 1 114 ? -12.782 -1.561 1.982 1.00 94.94 114 VAL A CA 1
ATOM 865 C C . VAL A 1 114 ? -11.459 -1.251 1.296 1.00 94.94 114 VAL A C 1
ATOM 867 O O . VAL A 1 114 ? -10.435 -1.154 1.970 1.00 94.94 114 VAL A O 1
ATOM 870 N N . ALA A 1 115 ? -11.479 -1.054 -0.019 1.00 96.62 115 ALA A N 1
ATOM 871 C CA . ALA A 1 115 ? -10.315 -0.639 -0.791 1.00 96.62 115 ALA A CA 1
ATOM 872 C C . ALA A 1 115 ? -10.607 0.680 -1.512 1.00 96.62 115 ALA A C 1
ATOM 874 O O . ALA A 1 115 ? -11.632 0.812 -2.177 1.00 96.62 115 ALA A O 1
ATOM 875 N N . VAL A 1 116 ? -9.697 1.646 -1.392 1.00 97.25 116 VAL A N 1
ATOM 876 C CA . VAL A 1 116 ? -9.787 2.962 -2.041 1.00 97.25 116 VAL A CA 1
ATOM 877 C C . VAL A 1 116 ? -8.514 3.206 -2.867 1.00 97.25 116 VAL A C 1
ATOM 879 O O . VAL A 1 116 ? -7.618 3.933 -2.431 1.00 97.25 116 VAL A O 1
ATOM 882 N N . PRO A 1 117 ? -8.372 2.549 -4.035 1.00 96.56 117 PRO A N 1
ATOM 883 C CA . PRO A 1 117 ? -7.251 2.779 -4.939 1.00 96.56 117 PRO A CA 1
ATOM 884 C C . PRO A 1 117 ? -7.445 4.097 -5.703 1.00 96.56 117 PRO A C 1
ATOM 886 O O . PRO A 1 117 ? -8.358 4.234 -6.514 1.00 96.56 117 PRO A O 1
ATOM 889 N N . VAL A 1 118 ? -6.573 5.076 -5.471 1.00 96.25 118 VAL A N 1
ATOM 890 C CA . VAL A 1 118 ? -6.664 6.414 -6.070 1.00 96.25 118 VAL A CA 1
ATOM 891 C C . VAL A 1 118 ? -5.704 6.532 -7.260 1.00 96.25 118 VAL A C 1
ATOM 893 O O . VAL A 1 118 ? -4.508 6.263 -7.145 1.00 96.25 118 VAL A O 1
ATOM 896 N N . ASN A 1 119 ? -6.228 6.963 -8.412 1.00 93.50 119 ASN A N 1
ATOM 897 C CA . ASN A 1 119 ? -5.477 7.250 -9.645 1.00 93.50 119 ASN A CA 1
ATOM 898 C C . ASN A 1 119 ? -4.639 6.083 -10.214 1.00 93.50 119 ASN A C 1
ATOM 900 O O . ASN A 1 119 ? -3.604 6.335 -10.822 1.00 93.50 119 ASN A O 1
ATOM 904 N N . MET A 1 120 ? -5.073 4.824 -10.045 1.00 94.56 120 MET A N 1
ATOM 905 C CA . MET A 1 120 ? -4.397 3.651 -10.647 1.00 94.56 120 MET A CA 1
ATOM 906 C C . MET A 1 120 ? -5.295 2.613 -11.325 1.00 94.56 120 MET A C 1
ATOM 908 O O . MET A 1 120 ? -4.785 1.715 -12.001 1.00 94.56 120 MET A O 1
ATOM 912 N N . ILE A 1 121 ? -6.619 2.707 -11.183 1.00 93.75 121 ILE A N 1
ATOM 913 C CA . ILE A 1 121 ? -7.523 1.820 -11.921 1.00 93.75 121 ILE A CA 1
ATOM 914 C C . ILE A 1 121 ? -7.556 2.278 -13.379 1.00 93.75 121 ILE A C 1
ATOM 916 O O . ILE A 1 121 ? -8.053 3.359 -13.685 1.00 93.75 121 ILE A O 1
ATOM 920 N N . SER A 1 122 ? -6.979 1.472 -14.269 1.00 91.81 122 SER A N 1
ATOM 921 C CA . SER A 1 122 ? -6.834 1.796 -15.687 1.00 91.81 122 SER A CA 1
ATOM 922 C C . SER A 1 122 ? -6.865 0.539 -16.552 1.00 91.81 122 SER A C 1
ATOM 924 O O . SER A 1 122 ? -6.340 -0.507 -16.172 1.00 91.81 122 SER A O 1
ATOM 926 N N . LEU A 1 123 ? -7.466 0.664 -17.736 1.00 90.50 123 LEU A N 1
ATOM 927 C CA . LEU A 1 123 ? -7.455 -0.370 -18.771 1.00 90.50 123 LEU A CA 1
ATOM 928 C C . LEU A 1 123 ? -6.116 -0.414 -19.526 1.00 90.50 123 LEU A C 1
ATOM 930 O O . LEU A 1 123 ? -5.729 -1.460 -20.036 1.00 90.50 123 LEU A O 1
ATOM 934 N N . HIS A 1 124 ? -5.402 0.714 -19.597 1.00 88.31 124 HIS A N 1
ATOM 935 C CA . HIS A 1 124 ? -4.264 0.889 -20.509 1.00 88.31 124 HIS A CA 1
ATOM 936 C C . HIS A 1 124 ? -2.934 1.164 -19.796 1.00 88.31 124 HIS A C 1
ATOM 938 O O . HIS A 1 124 ? -1.876 0.984 -20.391 1.00 88.31 124 HIS A O 1
ATOM 944 N N . MET A 1 125 ? -2.967 1.596 -18.531 1.00 88.88 125 MET A N 1
ATOM 945 C CA . MET A 1 125 ? -1.775 1.901 -17.736 1.00 88.88 125 MET A CA 1
ATOM 946 C C . MET A 1 125 ? -1.646 0.920 -16.572 1.00 88.88 125 MET A C 1
ATOM 948 O O . MET A 1 125 ? -2.509 0.855 -15.702 1.00 88.88 125 MET A O 1
ATOM 952 N N . GLN A 1 126 ? -0.545 0.173 -16.548 1.00 87.94 126 GLN A N 1
ATOM 953 C CA . GLN A 1 126 ? -0.318 -0.914 -15.587 1.00 87.94 126 GLN A CA 1
ATOM 954 C C . GLN A 1 126 ? 0.459 -0.463 -14.337 1.00 87.94 126 GLN A C 1
ATOM 956 O O . GLN A 1 126 ? 0.458 -1.160 -13.326 1.00 87.94 126 GLN A O 1
ATOM 961 N N . GLY A 1 127 ? 1.072 0.722 -14.386 1.00 91.25 127 GLY A N 1
ATOM 962 C CA . GLY A 1 127 ? 2.058 1.191 -13.408 1.00 91.25 127 GLY A CA 1
ATOM 963 C C . GLY A 1 127 ? 3.447 1.225 -14.039 1.00 91.25 127 GLY A C 1
ATOM 964 O O . GLY A 1 127 ? 3.802 0.338 -14.815 1.00 91.25 127 GLY A O 1
ATOM 965 N N . GLY A 1 128 ? 4.209 2.278 -13.756 1.00 94.00 128 GLY A N 1
ATOM 966 C CA . GLY A 1 128 ? 5.511 2.523 -14.387 1.00 94.00 128 GLY A CA 1
ATOM 967 C C . GLY A 1 128 ? 6.684 1.869 -13.656 1.00 94.00 128 GLY A C 1
ATOM 968 O O . GLY A 1 128 ? 7.776 1.788 -14.210 1.00 94.00 128 GLY A O 1
ATOM 969 N N . CYS A 1 129 ? 6.475 1.411 -12.419 1.00 95.62 129 CYS A N 1
ATOM 970 C CA . CYS A 1 129 ? 7.528 0.861 -11.574 1.00 95.62 129 CYS A CA 1
ATOM 971 C C . CYS A 1 129 ? 7.491 -0.673 -11.492 1.00 95.62 129 CYS A C 1
ATOM 973 O O . CYS A 1 129 ? 6.434 -1.307 -11.553 1.00 95.62 129 CYS A O 1
ATOM 975 N N . LEU A 1 130 ? 8.653 -1.289 -11.255 1.00 94.94 130 LEU A N 1
ATOM 976 C CA . LEU A 1 130 ? 8.776 -2.720 -10.958 1.00 94.94 130 LEU A CA 1
ATOM 977 C C . LEU A 1 130 ? 7.979 -3.139 -9.714 1.00 94.94 130 LEU A C 1
ATOM 979 O O . LEU A 1 130 ? 7.541 -4.283 -9.636 1.00 94.94 130 LEU A O 1
ATOM 983 N N . CYS A 1 131 ? 7.752 -2.235 -8.751 1.00 96.38 131 CYS A N 1
ATOM 984 C CA . CYS A 1 131 ? 6.951 -2.535 -7.561 1.00 96.38 131 CYS A CA 1
ATOM 985 C C . CYS A 1 131 ? 5.444 -2.649 -7.852 1.00 96.38 131 CYS A C 1
ATOM 987 O O . CYS A 1 131 ? 4.671 -3.044 -6.984 1.00 96.38 131 CYS A O 1
ATOM 989 N N . GLU A 1 132 ? 5.012 -2.274 -9.054 1.00 96.25 132 GLU A N 1
ATOM 990 C CA . GLU A 1 132 ? 3.612 -2.285 -9.489 1.00 96.25 132 GLU A CA 1
ATOM 991 C C . GLU A 1 132 ? 3.308 -3.455 -10.430 1.00 96.25 132 GLU A C 1
ATOM 993 O O . GLU A 1 132 ? 2.150 -3.692 -10.779 1.00 96.25 132 GLU A O 1
ATOM 998 N N . ASN A 1 133 ? 4.349 -4.179 -10.852 1.00 93.00 133 ASN A N 1
ATOM 999 C CA . ASN A 1 133 ? 4.308 -5.151 -11.937 1.00 93.00 133 ASN A CA 1
ATOM 1000 C C . ASN A 1 133 ? 4.971 -6.481 -11.521 1.00 93.00 133 ASN A C 1
ATOM 1002 O O . ASN A 1 133 ? 6.114 -6.747 -11.898 1.00 93.00 133 ASN A O 1
ATOM 1006 N N . PRO A 1 134 ? 4.277 -7.339 -10.748 1.00 88.44 134 PRO A N 1
ATOM 1007 C CA . PRO A 1 134 ? 4.695 -8.719 -10.534 1.00 88.44 134 PRO A CA 1
ATOM 1008 C C . PRO A 1 134 ? 4.783 -9.492 -11.863 1.00 88.44 134 PRO A C 1
ATOM 1010 O O . PRO A 1 134 ? 3.964 -9.256 -12.762 1.00 88.44 134 PRO A O 1
ATOM 1013 N N . PRO A 1 135 ? 5.717 -10.452 -11.992 1.00 86.19 135 PRO A N 1
ATOM 1014 C CA . PRO A 1 135 ? 5.801 -11.319 -13.162 1.00 86.19 135 PRO A CA 1
ATOM 1015 C C . PRO A 1 135 ? 4.465 -12.014 -13.453 1.00 86.19 135 PRO A C 1
ATOM 1017 O O . PRO A 1 135 ? 3.876 -12.628 -12.569 1.00 86.19 135 PRO A O 1
ATOM 1020 N N . GLY A 1 136 ? 3.988 -11.908 -14.694 1.00 86.12 136 GLY A N 1
ATOM 1021 C CA . GLY A 1 136 ? 2.753 -12.559 -15.141 1.00 86.12 136 GLY A CA 1
ATOM 1022 C C . GLY A 1 136 ? 1.444 -11.933 -14.643 1.00 86.12 136 GLY A C 1
ATOM 1023 O O . GLY A 1 136 ? 0.391 -12.433 -15.019 1.00 86.12 136 GLY A O 1
ATOM 1024 N N . LEU A 1 137 ? 1.472 -10.843 -13.857 1.00 87.50 137 LEU A N 1
ATOM 1025 C CA . LEU A 1 137 ? 0.257 -10.273 -13.246 1.00 87.50 137 LEU A CA 1
ATOM 1026 C C . LEU A 1 137 ? -0.826 -9.891 -14.269 1.00 87.50 137 LEU A C 1
ATOM 1028 O O . LEU A 1 137 ? -2.009 -9.975 -13.963 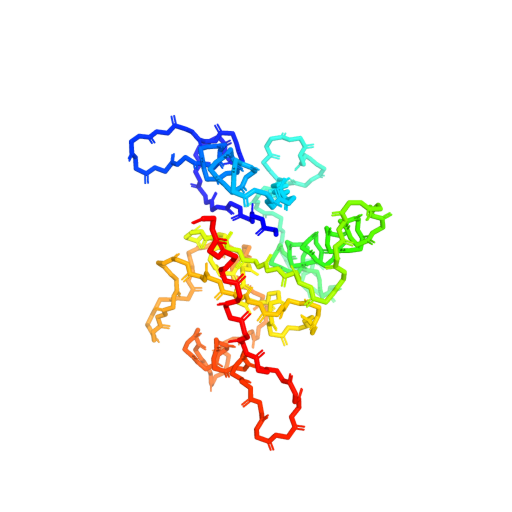1.00 87.50 137 LEU A O 1
ATOM 1032 N N . ARG A 1 138 ? -0.426 -9.413 -15.452 1.00 87.62 138 ARG A N 1
ATOM 1033 C CA . ARG A 1 138 ? -1.325 -8.798 -16.444 1.00 87.62 138 ARG A CA 1
ATOM 1034 C C . ARG A 1 138 ? -1.296 -9.509 -17.794 1.00 87.62 138 ARG A C 1
ATOM 1036 O O . ARG A 1 138 ? -1.403 -8.878 -18.841 1.00 87.62 138 ARG A O 1
ATOM 1043 N N . LEU A 1 139 ? -1.116 -10.827 -17.763 1.00 88.38 139 LEU A N 1
ATOM 1044 C CA . LEU A 1 139 ? -1.399 -11.669 -18.921 1.00 88.38 139 LEU A CA 1
ATOM 1045 C C . LEU A 1 139 ? -2.919 -11.815 -19.018 1.00 88.38 139 LEU A C 1
ATOM 1047 O O . LEU A 1 139 ? -3.543 -12.291 -18.075 1.00 88.38 139 LEU A O 1
ATO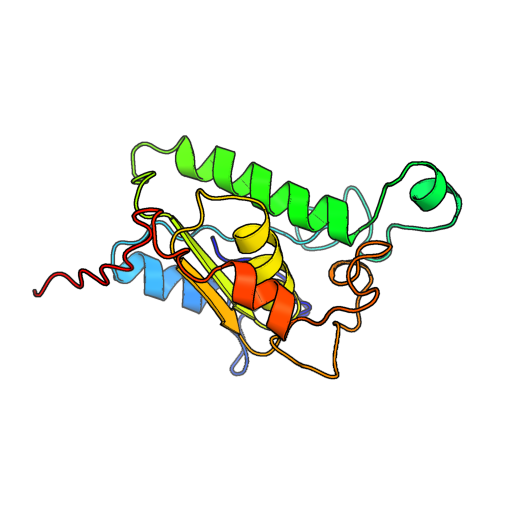M 1051 N N . ASP A 1 140 ? -3.495 -11.337 -20.121 1.00 88.12 140 ASP A N 1
ATOM 1052 C CA . ASP A 1 140 ? -4.931 -11.421 -20.421 1.00 88.12 140 ASP A CA 1
ATOM 1053 C C . ASP A 1 140 ? -5.862 -10.787 -19.368 1.00 88.12 140 ASP A C 1
ATOM 1055 O O . ASP A 1 140 ? -7.031 -11.143 -19.272 1.00 88.12 140 ASP A O 1
ATOM 1059 N N . THR A 1 141 ? -5.357 -9.826 -18.585 1.00 90.75 141 THR A N 1
ATOM 1060 C CA . THR A 1 141 ? -6.135 -9.092 -17.576 1.00 90.75 141 THR A CA 1
ATOM 1061 C C . THR A 1 141 ? -5.650 -7.643 -17.423 1.00 90.75 141 THR A C 1
ATOM 1063 O O . THR A 1 141 ? -4.629 -7.244 -17.986 1.00 90.75 141 THR A O 1
ATOM 1066 N N . SER A 1 142 ? -6.375 -6.817 -16.663 1.00 92.75 142 SER A N 1
ATOM 1067 C CA . SER A 1 142 ? -6.053 -5.399 -16.433 1.00 92.75 142 SER A CA 1
ATOM 1068 C C . SER A 1 142 ? -6.304 -4.972 -14.985 1.00 92.75 142 SER A C 1
ATOM 1070 O O . SER A 1 142 ? -6.914 -5.699 -14.203 1.00 92.75 142 SER A O 1
ATOM 1072 N N . ASN A 1 143 ? -5.892 -3.752 -14.613 1.00 93.75 143 ASN A N 1
ATOM 1073 C CA . ASN A 1 143 ? -6.181 -3.225 -13.271 1.00 93.75 143 ASN A CA 1
ATOM 1074 C C . ASN A 1 143 ? -7.690 -3.137 -12.995 1.00 93.75 143 ASN A C 1
ATOM 1076 O O . ASN A 1 143 ? -8.090 -3.208 -11.836 1.00 93.75 143 ASN A O 1
ATOM 1080 N N . VAL A 1 144 ? -8.521 -2.991 -14.036 1.00 94.00 144 VAL A N 1
ATOM 1081 C CA . VAL A 1 144 ? -9.985 -2.981 -13.901 1.00 94.00 144 VAL A CA 1
ATOM 1082 C C . VAL A 1 144 ? -10.487 -4.342 -13.423 1.00 94.00 144 VAL A C 1
ATOM 1084 O O . VAL A 1 144 ? -11.246 -4.407 -12.461 1.00 94.00 144 VAL A O 1
ATOM 1087 N N . GLU A 1 145 ? -10.025 -5.427 -14.043 1.00 92.94 145 GLU A N 1
ATOM 1088 C CA . GLU A 1 145 ? -10.409 -6.790 -13.660 1.00 92.94 145 GLU A CA 1
ATOM 1089 C C . GLU A 1 145 ? -9.835 -7.188 -12.299 1.00 92.94 145 GLU A C 1
ATOM 1091 O O . GLU A 1 145 ? -10.556 -7.737 -11.468 1.00 92.94 145 GLU A O 1
ATOM 1096 N N . LEU A 1 146 ? -8.578 -6.827 -12.018 1.00 91.31 146 LEU A N 1
ATOM 1097 C CA . LEU A 1 146 ? -7.978 -7.049 -10.701 1.00 91.31 146 LEU A CA 1
ATOM 1098 C C . LEU A 1 146 ? -8.771 -6.332 -9.600 1.00 91.31 146 LEU A C 1
ATOM 1100 O O . LEU A 1 146 ? -9.051 -6.925 -8.562 1.00 91.31 146 LEU A O 1
ATOM 1104 N N . ALA A 1 147 ? -9.199 -5.088 -9.828 1.00 91.12 147 ALA A N 1
ATOM 1105 C CA . ALA A 1 147 ? -10.033 -4.361 -8.874 1.00 91.12 147 ALA A CA 1
ATOM 1106 C C . ALA A 1 147 ? -11.456 -4.929 -8.773 1.00 91.12 147 ALA A C 1
ATOM 1108 O O . ALA A 1 147 ? -12.060 -4.868 -7.703 1.00 91.12 147 ALA A O 1
ATOM 1109 N N . ALA A 1 148 ? -11.986 -5.527 -9.842 1.00 92.06 148 ALA A N 1
ATOM 1110 C CA . ALA A 1 148 ? -13.295 -6.172 -9.816 1.00 92.06 148 ALA A CA 1
ATOM 1111 C C . ALA A 1 148 ? -13.335 -7.382 -8.865 1.00 92.06 148 ALA A C 1
ATOM 1113 O O . ALA A 1 148 ? -14.399 -7.695 -8.337 1.00 92.06 148 ALA A O 1
ATOM 1114 N N . THR A 1 149 ? -12.190 -8.006 -8.554 1.00 89.50 149 THR A N 1
ATOM 1115 C CA . THR A 1 149 ? -12.109 -9.101 -7.561 1.00 89.50 149 THR A CA 1
ATOM 1116 C C . THR A 1 149 ? -12.434 -8.658 -6.127 1.00 89.50 149 THR A C 1
ATOM 1118 O O . THR A 1 149 ? -12.760 -9.481 -5.269 1.00 89.50 149 THR A O 1
ATOM 1121 N N . ILE A 1 150 ? -12.399 -7.348 -5.863 1.00 86.62 150 ILE A N 1
ATOM 1122 C CA . ILE A 1 150 ? -12.768 -6.749 -4.575 1.00 86.62 150 ILE A CA 1
ATOM 1123 C C . ILE A 1 150 ? -14.292 -6.756 -4.391 1.00 86.62 150 ILE A C 1
ATOM 1125 O O . ILE A 1 150 ? -14.776 -6.743 -3.256 1.00 86.62 150 ILE A O 1
ATOM 1129 N N . ALA A 1 151 ? -15.058 -6.790 -5.490 1.00 79.25 151 ALA A N 1
ATOM 1130 C CA . ALA A 1 151 ? -16.511 -6.772 -5.444 1.00 79.25 151 ALA A CA 1
ATOM 1131 C C . ALA A 1 151 ? -17.057 -7.911 -4.559 1.00 79.25 151 ALA A C 1
ATOM 1133 O O . ALA A 1 151 ? -16.502 -9.015 -4.528 1.00 79.25 151 ALA A O 1
ATOM 1134 N N . PRO A 1 152 ? -18.152 -7.673 -3.819 1.00 65.06 152 PRO A N 1
ATOM 1135 C CA . PRO A 1 152 ? -18.782 -8.730 -3.049 1.00 65.06 152 PRO A CA 1
ATOM 1136 C C . PRO A 1 152 ? -19.292 -9.814 -4.008 1.00 65.06 152 PRO A C 1
ATOM 1138 O O . PRO A 1 152 ? -20.167 -9.555 -4.832 1.00 65.06 152 PRO A O 1
ATOM 1141 N N . ALA A 1 153 ? -18.783 -11.043 -3.885 1.00 45.94 153 ALA A N 1
ATOM 1142 C CA . ALA A 1 153 ? -19.450 -12.195 -4.478 1.00 45.94 153 ALA A CA 1
ATOM 1143 C C . ALA A 1 153 ? -20.866 -12.277 -3.886 1.00 45.94 153 ALA A C 1
ATOM 1145 O O . ALA A 1 153 ? -21.025 -12.158 -2.664 1.00 45.94 153 ALA A O 1
ATOM 1146 N N . ALA A 1 154 ? -21.881 -12.457 -4.735 1.00 39.88 154 ALA A N 1
ATOM 1147 C CA . ALA A 1 154 ? -23.259 -12.707 -4.322 1.00 39.88 154 ALA A CA 1
ATOM 1148 C C . ALA A 1 154 ? -23.308 -14.007 -3.490 1.00 39.88 154 ALA A C 1
ATOM 1150 O O . ALA A 1 154 ? -23.489 -15.092 -4.026 1.00 39.88 154 ALA A O 1
ATOM 1151 N N . GLY A 1 155 ? -23.033 -13.905 -2.187 1.00 38.53 155 GLY A N 1
ATOM 1152 C CA . GLY A 1 155 ? -22.894 -15.048 -1.281 1.00 38.53 155 GLY A CA 1
ATOM 1153 C C . GLY A 1 155 ? -21.986 -14.824 -0.065 1.00 38.53 155 GLY A C 1
ATOM 1154 O O . GLY A 1 155 ? -22.207 -15.455 0.962 1.00 38.53 155 GLY A O 1
ATOM 1155 N N . ASN A 1 156 ? -21.020 -13.895 -0.110 1.00 38.22 156 ASN A N 1
ATOM 1156 C CA . ASN A 1 156 ? -19.918 -13.880 0.876 1.00 38.22 156 ASN A CA 1
ATOM 1157 C C . ASN A 1 156 ? -20.016 -12.825 1.991 1.00 38.22 156 ASN A C 1
ATOM 1159 O O . ASN A 1 156 ? -18.996 -12.447 2.560 1.00 38.22 156 ASN A O 1
ATOM 1163 N N . GLY A 1 157 ? -21.203 -12.296 2.307 1.00 42.53 157 GLY A N 1
ATOM 1164 C CA . GLY A 1 157 ? -21.379 -11.397 3.462 1.00 42.53 157 GLY A CA 1
ATOM 1165 C C . GLY A 1 157 ? -20.516 -10.118 3.457 1.00 42.53 157 GLY A C 1
ATOM 1166 O O . GLY A 1 157 ? -20.482 -9.407 4.457 1.00 42.53 157 GLY A O 1
ATOM 1167 N N . ARG A 1 158 ? -19.845 -9.787 2.340 1.00 49.97 158 ARG A N 1
ATOM 1168 C CA . ARG A 1 158 ? -19.003 -8.591 2.132 1.00 49.97 158 ARG A CA 1
ATOM 1169 C C . ARG A 1 158 ? -19.852 -7.316 1.957 1.00 49.97 158 ARG A C 1
ATOM 1171 O O . ARG A 1 158 ? -19.559 -6.464 1.123 1.00 49.97 158 ARG A O 1
ATOM 1178 N N . GLY A 1 159 ? -20.939 -7.200 2.719 1.00 40.50 159 GLY A N 1
ATOM 1179 C CA . GLY A 1 159 ? -21.794 -6.021 2.748 1.00 40.50 159 GLY A CA 1
ATOM 1180 C C . GLY A 1 159 ? -21.025 -4.838 3.326 1.00 40.50 159 GLY A C 1
ATOM 1181 O O . GLY A 1 159 ? -20.761 -4.784 4.527 1.00 40.50 159 GLY A O 1
ATOM 1182 N N . LEU A 1 160 ? -20.663 -3.891 2.463 1.00 41.16 160 LEU A N 1
ATOM 1183 C CA . LEU A 1 160 ? -20.033 -2.629 2.829 1.00 41.16 160 LEU A CA 1
ATOM 1184 C C . LEU A 1 160 ? -21.036 -1.774 3.624 1.00 41.16 160 LEU A C 1
ATOM 1186 O O . LEU A 1 160 ? -21.731 -0.928 3.070 1.00 41.16 160 LEU A O 1
ATOM 1190 N N . THR A 1 161 ? -21.143 -1.994 4.934 1.00 35.28 161 THR A N 1
ATOM 1191 C CA . THR A 1 161 ? -21.890 -1.071 5.793 1.00 35.28 161 THR A CA 1
ATOM 1192 C C . THR A 1 161 ? -20.965 0.094 6.114 1.00 35.28 161 THR A C 1
ATOM 1194 O O . THR A 1 161 ? -20.155 0.022 7.039 1.00 35.28 161 THR A O 1
ATOM 1197 N N . ILE A 1 162 ? -21.067 1.185 5.351 1.00 36.84 162 ILE A N 1
ATOM 1198 C CA . ILE A 1 162 ? -20.502 2.480 5.750 1.00 36.84 162 ILE A CA 1
ATOM 1199 C C . ILE A 1 162 ? -21.355 2.984 6.921 1.00 36.84 162 ILE A C 1
ATOM 1201 O O . ILE A 1 162 ? -22.243 3.819 6.777 1.00 36.84 162 ILE A O 1
ATOM 1205 N N . ALA A 1 163 ? -21.128 2.418 8.106 1.00 34.41 163 ALA A N 1
ATOM 1206 C CA . ALA A 1 163 ? -21.686 2.922 9.346 1.00 34.41 163 ALA A CA 1
ATOM 1207 C C . ALA A 1 163 ? -20.866 4.149 9.756 1.00 34.41 163 ALA A C 1
ATOM 1209 O O . ALA A 1 163 ? -19.953 4.055 10.582 1.00 34.41 163 ALA A O 1
ATOM 1210 N N . GLY A 1 164 ? -21.178 5.290 9.139 1.00 29.14 164 GLY A N 1
ATOM 1211 C CA . GLY A 1 164 ? -20.911 6.583 9.745 1.00 29.14 164 GLY A CA 1
ATOM 1212 C C . GLY A 1 164 ? -21.762 6.673 11.006 1.00 29.14 164 GLY A C 1
ATOM 1213 O O . GLY A 1 164 ? -22.992 6.647 10.929 1.00 29.14 164 GLY A O 1
ATOM 1214 N N . ARG A 1 165 ? -21.128 6.723 12.181 1.00 32.59 165 ARG A N 1
ATOM 1215 C CA . ARG A 1 165 ? -21.842 7.145 13.386 1.00 32.59 165 ARG A CA 1
ATOM 1216 C C . ARG A 1 165 ? -22.271 8.588 13.141 1.00 32.59 165 ARG A C 1
ATOM 1218 O O . ARG A 1 165 ? -21.418 9.450 12.953 1.00 32.59 165 ARG A O 1
ATOM 1225 N N . ARG A 1 166 ? -23.583 8.833 13.115 1.00 34.06 166 ARG A N 1
ATOM 1226 C CA . ARG A 1 166 ? -24.114 10.169 13.384 1.00 34.06 166 ARG A CA 1
ATOM 1227 C C . ARG A 1 166 ? -23.613 10.553 14.777 1.00 34.06 166 ARG A C 1
ATOM 1229 O O . ARG A 1 166 ? -23.898 9.827 15.731 1.00 34.06 166 ARG A O 1
ATOM 1236 N N . ALA A 1 167 ? -22.808 11.604 14.847 1.00 39.28 167 ALA A N 1
ATOM 1237 C CA . ALA A 1 167 ? -22.728 12.440 16.035 1.00 39.28 167 ALA A CA 1
ATOM 1238 C C . ALA A 1 167 ? -23.864 13.463 15.950 1.00 39.28 167 ALA A C 1
ATOM 1240 O O . ALA A 1 167 ? -24.177 13.873 14.805 1.00 39.28 167 ALA A O 1
#

pLDDT: mean 90.13, std 16.74, range [29.14, 98.69]

Radius of gyration: 16.02 Å; chains: 1; bounding box: 43×38×41 Å

Secondary structure (DSSP, 8-state):
-EE--S-TTGGG-BSSS-BHHHHHHHHHHTT----EEPPTTSTT--SS-TT---HHHHHTT--HHHHHHHHHHHHHHHHHTSTT--TTSEEEEEETHHHHHHHHHHHH-TTEEEEEEES---SS---SSGGG--TTTTSS--HHHHHHTTSPPTTS-----------

Sequence (167 aa):
LLPHGHWTYGRLENTEVSSIPGSAISLARQGFVAFTYDMVGYDDSRQLTHAFGGRRESVWGLSLAGLQLWNGIRSLDFVQSRPEVDPARIGAAGASGGGTQTFLLAAVDERVKVAVPVNMISLHMQGGCLCENPPGLRLDTSNVELAATIAPAAGNGRGLTIAGRRA